Protein AF-A0A920UDK5-F1 (afdb_monomer_lite)

Structure (mmCIF, N/CA/C/O backbone):
data_AF-A0A920UDK5-F1
#
_entry.id   AF-A0A920UDK5-F1
#
loop_
_atom_site.group_PDB
_atom_site.id
_atom_site.type_symbol
_atom_site.label_atom_id
_atom_site.label_alt_id
_atom_site.label_comp_id
_atom_site.label_asym_id
_atom_site.label_entity_id
_atom_site.label_seq_id
_atom_site.pdbx_PDB_ins_code
_atom_site.Cartn_x
_atom_site.Cartn_y
_atom_site.Cartn_z
_atom_site.occupancy
_atom_site.B_iso_or_equiv
_atom_site.auth_seq_id
_atom_site.auth_comp_id
_atom_site.auth_asym_id
_atom_site.auth_atom_id
_atom_site.pdbx_PDB_model_num
ATOM 1 N N . MET A 1 1 ? 50.067 10.822 4.128 1.00 35.88 1 MET A N 1
ATOM 2 C CA . MET A 1 1 ? 49.011 10.922 5.159 1.00 35.88 1 MET A CA 1
ATOM 3 C C . MET A 1 1 ? 47.701 10.503 4.510 1.00 35.88 1 MET A C 1
ATOM 5 O O . MET A 1 1 ? 47.153 11.271 3.734 1.00 35.88 1 MET A O 1
ATOM 9 N N . ALA A 1 2 ? 47.279 9.252 4.703 1.00 43.31 2 ALA A N 1
ATOM 10 C CA . ALA A 1 2 ? 46.065 8.716 4.092 1.00 43.31 2 ALA A CA 1
ATOM 11 C C . ALA A 1 2 ? 44.875 8.974 5.025 1.00 43.31 2 ALA A C 1
ATOM 13 O O . ALA A 1 2 ? 44.845 8.451 6.135 1.00 43.31 2 ALA A O 1
ATOM 14 N N . MET A 1 3 ? 43.915 9.783 4.580 1.00 47.91 3 MET A N 1
ATOM 15 C CA . MET A 1 3 ? 42.611 9.914 5.229 1.00 47.91 3 MET A CA 1
ATOM 16 C C . MET A 1 3 ? 41.587 9.242 4.320 1.00 47.91 3 MET A C 1
ATOM 18 O O . MET A 1 3 ? 41.258 9.758 3.255 1.00 47.91 3 MET A O 1
ATOM 22 N N . GLY A 1 4 ? 41.150 8.044 4.712 1.00 55.47 4 GLY A N 1
ATOM 23 C CA . GLY A 1 4 ? 40.072 7.327 4.035 1.00 55.47 4 GLY A CA 1
ATOM 24 C C . GLY A 1 4 ? 38.716 8.000 4.281 1.00 55.47 4 GLY A C 1
ATOM 25 O O . GLY A 1 4 ? 38.544 8.691 5.289 1.00 55.47 4 GLY A O 1
ATOM 26 N N . PRO A 1 5 ? 37.721 7.802 3.404 1.00 58.88 5 PRO A N 1
ATOM 27 C CA . PRO A 1 5 ? 36.383 8.291 3.675 1.00 58.88 5 PRO A CA 1
ATOM 28 C C . PRO A 1 5 ? 35.720 7.403 4.734 1.00 58.88 5 PRO A C 1
ATOM 30 O O . PRO A 1 5 ? 35.450 6.221 4.518 1.00 58.88 5 PRO A O 1
ATOM 33 N N . PHE A 1 6 ? 35.432 7.996 5.892 1.00 49.56 6 PHE A N 1
ATOM 34 C CA . PHE A 1 6 ? 34.495 7.464 6.874 1.00 49.56 6 PHE A CA 1
ATOM 35 C C . PHE A 1 6 ? 33.107 7.377 6.229 1.00 49.56 6 PHE A C 1
ATOM 37 O O . PHE A 1 6 ? 32.334 8.336 6.253 1.00 49.56 6 PHE A O 1
ATOM 44 N N . ILE A 1 7 ? 32.763 6.217 5.669 1.00 57.72 7 ILE A N 1
ATOM 45 C CA . ILE A 1 7 ? 31.372 5.898 5.344 1.00 57.72 7 ILE A CA 1
ATOM 46 C C . ILE A 1 7 ? 30.659 5.715 6.682 1.00 57.72 7 ILE A C 1
ATOM 48 O O . ILE A 1 7 ? 30.635 4.636 7.276 1.00 57.72 7 ILE A O 1
ATOM 52 N N . LYS A 1 8 ? 30.120 6.819 7.201 1.00 53.72 8 LYS A N 1
ATOM 53 C CA . LYS A 1 8 ? 29.218 6.834 8.347 1.00 53.72 8 LYS A CA 1
ATOM 54 C C . LYS A 1 8 ? 28.101 5.848 8.014 1.00 53.72 8 LYS A C 1
ATOM 56 O O . LYS A 1 8 ? 27.335 6.087 7.085 1.00 53.72 8 LYS A O 1
ATOM 61 N N . LYS A 1 9 ? 28.065 4.712 8.715 1.00 52.25 9 LYS A N 1
ATOM 62 C CA . LYS A 1 9 ? 27.072 3.643 8.557 1.00 52.25 9 LYS A CA 1
ATOM 63 C C . LYS A 1 9 ? 25.678 4.261 8.655 1.00 52.25 9 LYS A C 1
ATOM 65 O O . LYS A 1 9 ? 25.169 4.483 9.751 1.00 52.25 9 LYS A O 1
ATOM 70 N N . MET A 1 10 ? 25.089 4.598 7.511 1.00 55.88 10 MET A N 1
ATOM 71 C CA . MET A 1 10 ? 23.719 5.072 7.434 1.00 55.88 10 MET A CA 1
ATOM 72 C C . MET A 1 10 ? 22.863 3.862 7.766 1.00 55.88 10 MET A C 1
ATOM 74 O O . MET A 1 10 ? 22.680 2.968 6.943 1.00 55.88 10 MET A O 1
ATOM 78 N N . ILE A 1 11 ? 22.417 3.777 9.017 1.00 63.25 11 ILE A N 1
ATOM 79 C CA . ILE A 1 11 ? 21.404 2.809 9.414 1.00 63.25 11 ILE A CA 1
ATOM 80 C C . ILE A 1 11 ? 20.151 3.216 8.642 1.00 63.25 11 ILE A C 1
ATOM 82 O O . ILE A 1 11 ? 19.408 4.104 9.056 1.00 63.25 11 ILE A O 1
ATOM 86 N N . LEU A 1 12 ? 19.958 2.613 7.469 1.00 66.06 12 LEU A N 1
ATOM 87 C CA . LEU A 1 12 ? 18.707 2.678 6.734 1.00 66.06 12 LEU A CA 1
ATOM 88 C C . LEU A 1 12 ? 17.654 2.041 7.638 1.00 66.06 12 LEU A C 1
ATOM 90 O O . LEU A 1 12 ? 17.570 0.818 7.753 1.00 66.06 12 LEU A O 1
ATOM 94 N N . LYS A 1 13 ? 16.890 2.873 8.348 1.00 79.75 13 LYS A N 1
ATOM 95 C CA . LYS A 1 13 ? 15.772 2.408 9.162 1.00 79.75 13 LYS A CA 1
ATOM 96 C C . LYS A 1 13 ? 14.669 1.951 8.215 1.00 79.75 13 LYS A C 1
ATOM 98 O O . LYS A 1 13 ? 13.942 2.769 7.660 1.00 79.75 13 LYS A O 1
ATOM 103 N N . ILE A 1 14 ? 14.574 0.642 8.021 1.00 81.94 14 ILE A N 1
ATOM 104 C CA . ILE A 1 14 ? 13.499 0.024 7.250 1.00 81.94 14 ILE A CA 1
ATOM 105 C C . ILE A 1 14 ? 12.264 -0.034 8.145 1.00 81.94 14 ILE A C 1
ATOM 107 O O . ILE A 1 14 ? 12.333 -0.537 9.264 1.00 81.94 14 ILE A O 1
ATOM 111 N N . ILE A 1 15 ? 11.149 0.495 7.650 1.00 89.19 15 ILE A N 1
ATOM 112 C CA . ILE A 1 15 ? 9.828 0.317 8.249 1.00 89.19 15 ILE A CA 1
ATOM 113 C C . ILE A 1 15 ? 9.024 -0.487 7.235 1.00 89.19 15 ILE A C 1
ATOM 115 O O . ILE A 1 15 ? 8.846 -0.039 6.102 1.00 89.19 15 ILE A O 1
ATOM 119 N N . ASP A 1 16 ? 8.610 -1.692 7.608 1.00 89.81 16 ASP A N 1
ATOM 120 C CA . ASP A 1 16 ? 7.820 -2.544 6.729 1.00 89.81 16 ASP A CA 1
ATOM 121 C C . ASP A 1 16 ? 6.344 -2.109 6.706 1.00 89.81 16 ASP A C 1
ATOM 123 O O . ASP A 1 16 ? 5.881 -1.310 7.527 1.00 89.81 16 ASP A O 1
ATOM 127 N N . MET A 1 17 ? 5.594 -2.647 5.745 1.00 92.44 17 MET A N 1
ATOM 128 C CA . MET A 1 17 ? 4.183 -2.316 5.553 1.00 92.44 17 MET A CA 1
ATOM 129 C C . MET A 1 17 ? 3.340 -2.572 6.808 1.00 92.44 17 MET A C 1
ATOM 131 O O . MET A 1 17 ? 2.488 -1.746 7.137 1.00 92.44 17 MET A O 1
ATOM 135 N N . HIS A 1 18 ? 3.564 -3.679 7.518 1.00 92.31 18 HIS A N 1
ATOM 136 C CA . HIS A 1 18 ? 2.782 -4.018 8.704 1.00 92.31 18 HIS A CA 1
ATOM 137 C C . HIS A 1 18 ? 3.035 -3.019 9.826 1.00 92.31 18 HIS A C 1
ATOM 139 O O . HIS A 1 18 ? 2.091 -2.620 10.507 1.00 92.31 18 HIS A O 1
ATOM 145 N N . GLU A 1 19 ? 4.274 -2.555 10.000 1.00 93.88 19 GLU A N 1
ATOM 146 C CA . GLU A 1 19 ? 4.549 -1.515 10.985 1.00 93.88 19 GLU A CA 1
ATOM 147 C C . GLU A 1 19 ? 3.932 -0.161 10.598 1.00 93.88 19 GLU A C 1
ATOM 149 O O . GLU A 1 19 ? 3.390 0.530 11.469 1.00 93.88 19 GLU A O 1
ATOM 154 N N . ILE A 1 20 ? 3.946 0.209 9.312 1.00 93.56 20 ILE A N 1
ATOM 155 C CA . ILE A 1 20 ? 3.245 1.409 8.823 1.00 93.56 20 ILE A CA 1
ATOM 156 C C . ILE A 1 20 ? 1.753 1.312 9.159 1.00 93.56 20 ILE A C 1
ATOM 158 O O . ILE A 1 20 ? 1.218 2.202 9.824 1.00 93.56 20 ILE A O 1
ATOM 162 N N . LEU A 1 21 ? 1.103 0.208 8.777 1.00 95.19 21 LEU A N 1
ATOM 163 C CA . LEU A 1 21 ? -0.314 -0.028 9.053 1.00 95.19 21 LEU A CA 1
ATOM 164 C C . LEU A 1 21 ? -0.593 0.002 10.555 1.00 95.19 21 LEU A C 1
ATOM 166 O O . LEU A 1 21 ? -1.467 0.744 10.988 1.00 95.19 21 LEU A O 1
ATOM 170 N N . ARG A 1 22 ? 0.217 -0.681 11.375 1.00 95.94 22 ARG A N 1
ATOM 171 C CA . ARG A 1 22 ? 0.070 -0.682 12.838 1.00 95.94 22 ARG A CA 1
ATOM 172 C C . ARG A 1 22 ? 0.116 0.726 13.423 1.00 95.94 22 ARG A C 1
ATOM 174 O O . ARG A 1 22 ? -0.603 1.017 14.374 1.00 95.94 22 ARG A O 1
ATOM 181 N N . ARG A 1 23 ? 0.976 1.605 12.904 1.00 95.62 23 ARG A N 1
ATOM 182 C CA . ARG A 1 23 ? 1.086 2.994 13.376 1.00 95.62 23 ARG A CA 1
ATOM 183 C C . ARG A 1 23 ? -0.114 3.841 12.957 1.00 95.62 23 ARG A C 1
ATOM 185 O O . ARG A 1 23 ? -0.567 4.646 13.767 1.00 95.62 23 ARG A O 1
ATOM 192 N N . ILE A 1 24 ? -0.635 3.651 11.746 1.00 95.25 24 ILE A N 1
ATOM 193 C CA . ILE A 1 24 ? -1.823 4.364 11.251 1.00 95.25 24 ILE A CA 1
ATOM 194 C C . ILE A 1 24 ? -3.079 3.883 11.990 1.00 95.25 24 ILE A C 1
ATOM 196 O O . ILE A 1 24 ? -3.858 4.712 12.458 1.00 95.25 24 ILE A O 1
ATOM 200 N N . SER A 1 25 ? -3.215 2.571 12.208 1.00 95.38 25 SER A N 1
ATOM 201 C CA . SER A 1 25 ? -4.331 1.950 12.935 1.00 95.38 25 SER A CA 1
ATOM 202 C C . SER A 1 25 ? -4.471 2.420 14.385 1.00 95.38 25 SER A C 1
ATOM 204 O O . SER A 1 25 ? -5.542 2.296 14.964 1.00 95.38 25 SER A O 1
ATOM 206 N N . LYS A 1 26 ? -3.420 2.999 14.986 1.00 97.19 26 LYS A N 1
ATOM 207 C CA . LYS A 1 26 ? -3.518 3.643 16.310 1.00 97.19 26 LYS A CA 1
ATOM 208 C C . LYS A 1 26 ? -4.356 4.924 16.301 1.00 97.19 26 LYS A C 1
ATOM 210 O O . LYS A 1 26 ? -4.775 5.361 17.366 1.00 97.19 26 LYS A O 1
ATOM 215 N N . LYS A 1 27 ? -4.524 5.563 15.140 1.00 95.94 27 LYS A N 1
ATOM 216 C CA . LYS A 1 27 ? -5.210 6.856 14.991 1.00 95.94 27 LYS A CA 1
ATOM 217 C C . LYS A 1 27 ? -6.444 6.787 14.095 1.00 95.94 27 LYS A C 1
ATOM 219 O O . LYS A 1 27 ? -7.359 7.576 14.290 1.00 95.94 27 LYS A O 1
ATOM 224 N N . TYR A 1 28 ? -6.472 5.871 13.129 1.00 96.19 28 TYR A N 1
ATOM 225 C CA . TYR A 1 28 ? -7.527 5.785 12.122 1.00 96.19 28 TYR A CA 1
ATOM 226 C C . TYR A 1 28 ? -7.981 4.342 11.905 1.00 96.19 28 TYR A C 1
ATOM 228 O O . TYR A 1 28 ? -7.180 3.415 11.991 1.00 96.19 28 TYR A O 1
ATOM 236 N N . SER A 1 29 ? -9.255 4.155 11.554 1.00 95.00 29 SER A N 1
ATOM 237 C CA . SER A 1 29 ? -9.738 2.877 11.020 1.00 95.00 29 SER A CA 1
ATOM 238 C C . SER A 1 29 ? -9.221 2.716 9.593 1.00 95.00 29 SER A C 1
ATOM 240 O O . SER A 1 29 ? -9.536 3.539 8.736 1.00 95.00 29 SER A O 1
ATOM 242 N N . VAL A 1 30 ? -8.395 1.698 9.353 1.00 96.75 30 VAL A N 1
ATOM 243 C CA . VAL A 1 30 ? -7.773 1.443 8.048 1.00 96.75 30 VAL A CA 1
ATOM 244 C C . VAL A 1 30 ? -8.520 0.312 7.354 1.00 96.75 30 VAL A C 1
ATOM 246 O O . VAL A 1 30 ? -8.671 -0.760 7.934 1.00 96.75 30 VAL A O 1
ATOM 249 N N . GLN A 1 31 ? -8.946 0.537 6.113 1.00 95.94 31 GLN A N 1
ATOM 250 C CA . GLN A 1 31 ? -9.601 -0.470 5.276 1.00 95.94 31 GLN A CA 1
ATOM 251 C C . GLN A 1 31 ? -8.796 -0.680 3.988 1.00 95.94 31 GLN A C 1
ATOM 253 O O . GLN A 1 31 ? -8.476 0.309 3.325 1.00 95.94 31 GLN A O 1
ATOM 258 N N . PRO A 1 32 ? -8.432 -1.920 3.617 1.00 93.88 32 PRO A N 1
ATOM 259 C CA . PRO A 1 32 ? -7.844 -2.187 2.309 1.00 93.88 32 PRO A CA 1
ATOM 260 C C . PRO A 1 32 ? -8.881 -1.934 1.209 1.00 93.88 32 PRO A C 1
ATOM 262 O O . PRO A 1 32 ? -10.066 -2.210 1.382 1.00 93.88 32 PRO A O 1
ATOM 265 N N . VAL A 1 33 ? -8.432 -1.403 0.075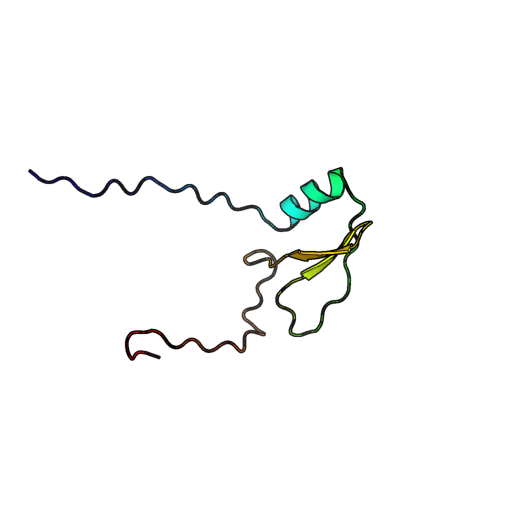 1.00 94.25 33 VAL A N 1
ATOM 266 C CA . VAL A 1 33 ? -9.285 -1.084 -1.077 1.00 94.25 33 VAL A CA 1
ATOM 267 C C . VAL A 1 33 ? -8.663 -1.688 -2.327 1.00 94.25 33 VAL A C 1
ATOM 269 O O . VAL A 1 33 ? -7.439 -1.732 -2.451 1.00 94.25 33 VAL A O 1
ATOM 272 N N . SER A 1 34 ? -9.500 -2.144 -3.261 1.00 88.88 34 SER A N 1
ATOM 273 C CA . SER A 1 34 ? -9.030 -2.614 -4.563 1.00 88.88 34 SER A CA 1
ATOM 274 C C . SER A 1 34 ? -8.207 -1.529 -5.260 1.00 88.88 34 SER A C 1
ATOM 276 O O . SER A 1 34 ? -8.603 -0.361 -5.308 1.00 88.88 34 SER A O 1
ATOM 278 N N . ALA A 1 35 ? -7.063 -1.928 -5.799 1.00 84.06 35 ALA A N 1
ATOM 279 C CA . ALA A 1 35 ? -6.249 -1.120 -6.692 1.00 84.06 35 ALA A CA 1
ATOM 280 C C . ALA A 1 35 ? -6.271 -1.758 -8.086 1.00 84.06 35 ALA A C 1
ATOM 282 O O . ALA A 1 35 ? -6.553 -2.952 -8.204 1.00 84.06 35 ALA A O 1
ATOM 283 N N . ASP A 1 36 ? -5.984 -0.969 -9.120 1.00 83.69 36 ASP A N 1
ATOM 284 C CA . ASP A 1 36 ? -5.840 -1.488 -10.481 1.00 83.69 36 ASP A CA 1
ATOM 285 C C . ASP A 1 36 ? -4.739 -2.556 -10.534 1.00 83.69 36 ASP A C 1
ATOM 287 O O . ASP A 1 36 ? -3.771 -2.490 -9.774 1.00 83.69 36 ASP A O 1
ATOM 291 N N . SER A 1 37 ? -4.865 -3.524 -11.443 1.00 74.75 37 SER A N 1
ATOM 292 C CA . SER A 1 37 ? -3.931 -4.655 -11.568 1.00 74.75 37 SER A CA 1
ATOM 293 C C . SER A 1 37 ? -2.475 -4.220 -11.778 1.00 74.75 37 SER A C 1
ATOM 295 O O . SER A 1 37 ? -1.555 -4.885 -11.306 1.00 74.75 37 SER A O 1
ATOM 297 N N . ASP A 1 38 ? -2.273 -3.076 -12.435 1.00 78.00 38 ASP A N 1
ATOM 298 C CA . ASP A 1 38 ? -0.956 -2.494 -12.717 1.00 78.00 38 ASP A CA 1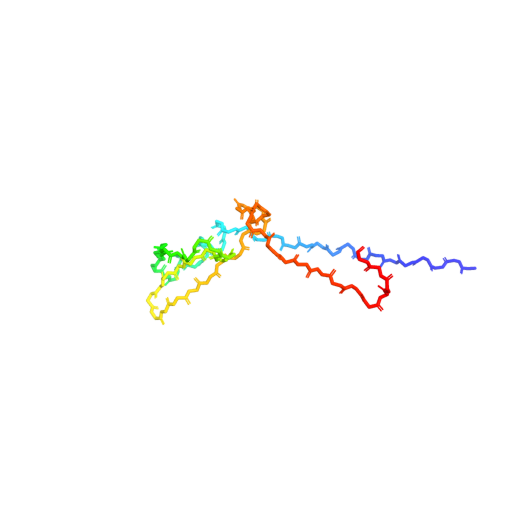
ATOM 299 C C . ASP A 1 38 ? -0.491 -1.509 -11.627 1.00 78.00 38 ASP A C 1
ATOM 301 O O . ASP A 1 38 ? 0.591 -0.917 -11.710 1.00 78.00 38 ASP A O 1
ATOM 305 N N . SER A 1 39 ? -1.297 -1.308 -10.578 1.00 82.31 39 SER A N 1
ATOM 306 C CA . SER A 1 39 ? -0.944 -0.424 -9.474 1.00 82.31 39 SER A CA 1
ATOM 307 C C . SER A 1 39 ? 0.194 -1.020 -8.657 1.00 82.31 39 SER A C 1
ATOM 309 O O . SER A 1 39 ? 0.054 -2.024 -7.964 1.00 82.31 39 SER A O 1
ATOM 311 N N . THR A 1 40 ? 1.329 -0.325 -8.659 1.00 87.88 40 THR A N 1
ATOM 312 C CA . THR A 1 40 ? 2.468 -0.653 -7.792 1.00 87.88 40 THR A CA 1
ATOM 313 C C . THR A 1 40 ? 2.142 -0.451 -6.305 1.00 87.88 40 THR A C 1
ATOM 315 O O . THR A 1 40 ? 2.720 -1.109 -5.440 1.00 87.88 40 THR A O 1
ATOM 318 N N . ALA A 1 41 ? 1.244 0.487 -5.987 1.00 90.88 41 ALA A N 1
ATOM 319 C CA . ALA A 1 41 ? 0.869 0.796 -4.614 1.00 90.88 41 ALA A CA 1
ATOM 320 C C . ALA A 1 41 ? -0.360 -0.011 -4.181 1.00 90.88 41 ALA A C 1
ATOM 322 O O . ALA A 1 41 ? -1.383 -0.023 -4.870 1.00 90.88 41 ALA A O 1
ATOM 323 N N . LEU A 1 42 ? -0.286 -0.597 -2.985 1.00 91.31 42 LEU A N 1
ATOM 324 C CA . LEU A 1 42 ? -1.450 -1.124 -2.279 1.00 91.31 42 LEU A CA 1
ATOM 325 C C . LEU A 1 42 ? -2.257 0.040 -1.718 1.00 91.31 42 LEU A C 1
ATOM 327 O O . LEU A 1 42 ? -1.695 0.920 -1.059 1.00 91.31 42 LEU A O 1
ATOM 331 N N . ARG A 1 43 ? -3.565 0.044 -1.971 1.00 94.88 43 ARG A N 1
ATOM 332 C CA . ARG A 1 43 ? -4.441 1.165 -1.641 1.00 94.88 43 ARG A CA 1
ATOM 333 C C . ARG A 1 43 ? -5.243 0.887 -0.375 1.00 94.88 43 ARG A C 1
ATOM 335 O O . ARG A 1 43 ? -5.793 -0.194 -0.187 1.00 94.88 43 ARG A O 1
ATOM 342 N N . TYR A 1 44 ? -5.326 1.899 0.477 1.00 96.19 44 TYR A N 1
ATOM 343 C CA . TYR A 1 44 ? -6.062 1.861 1.731 1.00 96.19 44 TYR A CA 1
ATOM 344 C C . TYR A 1 44 ? -6.920 3.115 1.875 1.00 96.19 44 TYR A C 1
ATOM 346 O O . TYR A 1 44 ? -6.584 4.185 1.361 1.00 96.19 44 TYR A O 1
ATOM 354 N N . TRP A 1 45 ? -8.023 2.982 2.596 1.00 96.94 45 TRP A N 1
ATOM 355 C CA . TRP A 1 45 ? -8.900 4.075 2.987 1.00 96.94 45 TRP A CA 1
ATOM 356 C C . TRP A 1 45 ? -8.846 4.288 4.498 1.00 96.94 45 TRP A C 1
ATOM 358 O O . TRP A 1 45 ? -8.745 3.333 5.272 1.00 96.94 45 TRP A O 1
ATOM 368 N N . VAL A 1 46 ? -8.928 5.553 4.902 1.00 96.38 46 VAL A N 1
ATOM 369 C CA . VAL A 1 46 ? -9.134 6.012 6.281 1.00 96.38 46 VAL A CA 1
ATOM 370 C C . VAL A 1 46 ? -10.210 7.096 6.287 1.00 96.38 46 VAL A C 1
ATOM 372 O O . VAL A 1 46 ? -10.433 7.729 5.250 1.00 96.38 46 VAL A O 1
ATOM 375 N N . PRO A 1 47 ? -10.851 7.386 7.435 1.00 95.75 47 PRO A N 1
ATOM 376 C CA . PRO A 1 47 ? -11.717 8.552 7.551 1.00 95.75 47 PRO A CA 1
ATOM 377 C C . PRO A 1 47 ? -10.989 9.816 7.068 1.00 95.75 47 PRO A C 1
ATOM 379 O O . PRO A 1 47 ? -9.998 10.231 7.665 1.00 95.75 47 PRO A O 1
ATOM 382 N N . GLY A 1 48 ? -11.461 10.395 5.961 1.00 93.75 48 GLY A N 1
ATOM 383 C CA . GLY A 1 48 ? -10.871 11.583 5.336 1.00 93.75 48 GLY A CA 1
ATOM 384 C C . GLY A 1 48 ? -10.131 11.356 4.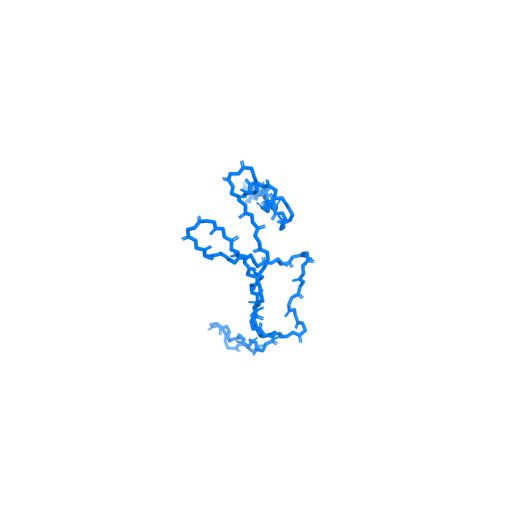014 1.00 93.75 48 GLY A C 1
ATOM 385 O O . GLY A 1 48 ? -9.809 12.342 3.357 1.00 93.75 48 GLY A O 1
ATOM 386 N N . GLY A 1 49 ? -9.892 10.114 3.568 1.00 94.88 49 GLY A N 1
ATOM 387 C CA . GLY A 1 49 ? -9.341 9.882 2.227 1.00 94.88 49 GLY A CA 1
ATOM 388 C C . GLY A 1 49 ? -8.626 8.550 2.006 1.00 94.88 49 GLY A C 1
ATOM 389 O O . GLY A 1 49 ? -8.717 7.615 2.799 1.00 94.88 49 GLY A O 1
ATOM 390 N N . PHE A 1 50 ? -7.901 8.479 0.888 1.00 95.38 50 PHE A N 1
ATOM 391 C CA . PHE A 1 50 ? -7.119 7.310 0.485 1.00 95.38 50 PHE A CA 1
ATOM 392 C C . PHE A 1 50 ? -5.623 7.568 0.625 1.00 95.38 50 PHE A C 1
ATOM 394 O O . PHE A 1 50 ? -5.149 8.680 0.396 1.00 95.38 50 PHE A O 1
ATOM 401 N N . PHE A 1 51 ? -4.873 6.513 0.919 1.00 95.19 51 PHE A N 1
ATOM 402 C CA . PHE A 1 51 ? -3.417 6.515 0.846 1.00 95.19 51 PHE A CA 1
ATOM 403 C C . PHE A 1 51 ? -2.909 5.209 0.229 1.00 95.19 51 PHE A C 1
ATOM 405 O O . PHE A 1 51 ? -3.620 4.203 0.186 1.00 95.19 51 PHE A O 1
ATOM 412 N N . GLY A 1 52 ? -1.676 5.238 -0.274 1.00 93.38 52 GLY A N 1
ATOM 413 C CA . GLY A 1 52 ? -1.010 4.081 -0.859 1.00 93.38 52 GLY A CA 1
ATOM 414 C C . GLY A 1 52 ? 0.241 3.693 -0.077 1.00 93.38 52 GLY A C 1
ATOM 415 O O . GLY A 1 52 ? 0.953 4.565 0.423 1.00 93.38 52 GLY A O 1
ATOM 416 N N . ILE A 1 53 ? 0.531 2.396 0.007 1.00 93.56 53 ILE A N 1
ATOM 417 C CA . ILE A 1 53 ? 1.826 1.879 0.465 1.00 93.56 53 ILE A CA 1
ATOM 418 C C . ILE A 1 53 ? 2.478 1.134 -0.698 1.00 93.56 53 ILE A C 1
ATOM 420 O O . ILE A 1 53 ? 1.830 0.307 -1.331 1.00 93.56 53 ILE A O 1
ATOM 424 N N . ILE A 1 54 ? 3.764 1.393 -0.953 1.00 92.12 54 ILE A N 1
ATOM 425 C CA . ILE A 1 54 ? 4.582 0.623 -1.902 1.00 92.12 54 ILE A CA 1
ATOM 426 C C . ILE A 1 54 ? 5.486 -0.331 -1.101 1.00 92.12 54 ILE A C 1
ATOM 428 O O . ILE A 1 54 ? 6.509 0.092 -0.551 1.00 92.12 54 ILE A O 1
ATOM 432 N N . PRO A 1 55 ? 5.112 -1.613 -0.968 1.00 86.75 55 PRO A N 1
ATOM 433 C CA . PRO A 1 55 ? 5.841 -2.572 -0.146 1.00 86.75 55 PRO A CA 1
ATOM 434 C C . PRO A 1 55 ? 7.028 -3.191 -0.903 1.00 86.75 55 PRO A C 1
ATOM 436 O O . PRO A 1 55 ? 6.978 -4.340 -1.325 1.00 86.75 55 PRO A O 1
ATOM 439 N N . ASN A 1 56 ? 8.151 -2.470 -0.986 1.00 81.19 56 ASN A N 1
ATOM 440 C CA . ASN A 1 56 ? 9.357 -2.919 -1.710 1.00 81.19 56 ASN A CA 1
ATOM 441 C C . ASN A 1 56 ? 9.907 -4.302 -1.297 1.00 81.19 56 ASN A C 1
ATOM 443 O O . ASN A 1 56 ? 10.627 -4.921 -2.073 1.00 81.19 56 ASN A O 1
ATOM 447 N N . LYS A 1 57 ? 9.629 -4.766 -0.071 1.00 76.69 57 LYS A N 1
ATOM 448 C CA . LYS A 1 57 ? 10.071 -6.082 0.427 1.00 76.69 57 LYS A CA 1
ATOM 449 C C . LYS A 1 57 ? 8.921 -7.047 0.711 1.00 76.69 57 LYS A C 1
ATOM 451 O O . LYS A 1 57 ? 9.058 -8.230 0.434 1.00 76.69 57 LYS A O 1
ATOM 456 N N . SER A 1 58 ? 7.818 -6.558 1.277 1.00 74.81 58 SER A N 1
ATOM 457 C CA . SER A 1 58 ? 6.718 -7.411 1.753 1.00 74.81 58 SER A CA 1
ATOM 458 C C . SER A 1 58 ? 5.768 -7.874 0.643 1.00 74.81 58 SER A C 1
ATOM 460 O O . SER A 1 58 ? 5.134 -8.907 0.809 1.00 74.81 58 SER A O 1
ATOM 462 N N . ALA A 1 59 ? 5.666 -7.140 -0.473 1.00 72.69 59 ALA A N 1
ATOM 463 C CA . ALA A 1 59 ? 4.929 -7.570 -1.663 1.00 72.69 59 ALA A CA 1
ATOM 464 C C . ALA A 1 59 ? 5.608 -6.996 -2.926 1.00 72.69 59 ALA A C 1
ATOM 466 O O . ALA A 1 59 ? 5.279 -5.892 -3.367 1.00 72.69 59 ALA A O 1
ATOM 467 N N . PRO A 1 60 ? 6.620 -7.696 -3.471 1.00 74.25 60 PRO A N 1
ATOM 468 C CA . PRO A 1 60 ? 7.380 -7.213 -4.617 1.00 74.25 60 PRO A CA 1
ATOM 469 C C . PRO A 1 60 ? 6.528 -7.180 -5.895 1.00 74.25 60 PRO A C 1
ATOM 471 O O . PRO A 1 60 ? 5.740 -8.082 -6.152 1.00 74.25 60 PRO A O 1
ATOM 474 N N . PHE A 1 61 ? 6.747 -6.161 -6.725 1.00 77.31 61 PHE A N 1
ATOM 475 C CA . PHE A 1 61 ? 6.000 -5.884 -7.965 1.00 77.31 61 PHE A CA 1
ATOM 476 C C . PHE A 1 61 ? 6.834 -6.137 -9.235 1.00 77.31 61 PHE A C 1
ATOM 478 O O . PHE A 1 61 ? 6.530 -5.635 -10.313 1.00 77.31 61 PHE A O 1
ATOM 485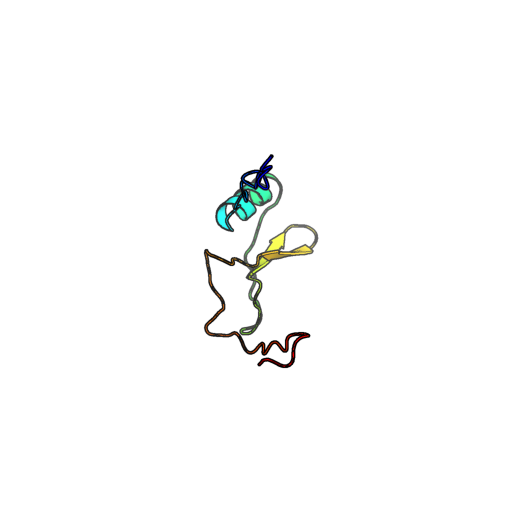 N N . PHE A 1 62 ? 7.931 -6.892 -9.121 1.00 72.19 62 PHE A N 1
ATOM 486 C CA . PHE A 1 62 ? 8.837 -7.131 -10.249 1.00 72.19 62 PHE A CA 1
ATOM 487 C C . PHE A 1 62 ? 8.178 -7.917 -11.390 1.00 72.19 62 PHE A C 1
ATOM 489 O O . PHE A 1 62 ? 8.516 -7.681 -12.544 1.00 72.19 62 PHE A O 1
ATOM 496 N N . SER A 1 63 ? 7.218 -8.799 -11.093 1.00 74.69 63 SER A N 1
ATOM 497 C CA . SER A 1 63 ? 6.500 -9.595 -12.100 1.00 74.69 63 SER A CA 1
ATOM 498 C C . SER A 1 63 ? 5.570 -8.773 -12.997 1.00 74.69 63 SER A C 1
ATOM 500 O O . SER A 1 63 ? 5.224 -9.237 -14.078 1.00 74.69 63 SER A O 1
ATOM 502 N N . THR A 1 64 ? 5.181 -7.567 -12.576 1.00 77.50 64 THR A N 1
ATOM 503 C CA . THR A 1 64 ? 4.306 -6.652 -13.331 1.00 77.50 64 THR A CA 1
ATOM 504 C C . THR A 1 64 ? 5.037 -5.385 -13.789 1.00 77.50 64 THR A C 1
ATOM 506 O O . THR A 1 64 ? 4.424 -4.446 -14.292 1.00 77.50 64 THR A O 1
ATOM 509 N N . CYS A 1 65 ? 6.365 -5.322 -13.630 1.00 79.31 65 CYS A N 1
ATOM 510 C CA . CYS A 1 65 ? 7.143 -4.136 -13.970 1.00 79.31 65 CYS A CA 1
ATOM 511 C C . CYS A 1 65 ? 7.381 -4.028 -15.485 1.00 79.31 65 CYS A C 1
ATOM 513 O O . CYS A 1 65 ? 8.152 -4.792 -16.055 1.00 79.31 65 CYS A O 1
ATOM 515 N N . SER A 1 66 ? 6.799 -3.005 -16.112 1.00 83.06 66 SER A N 1
ATOM 516 C CA . SER A 1 66 ? 6.995 -2.653 -17.529 1.00 83.06 66 SER A CA 1
ATOM 517 C C . SER A 1 66 ? 7.958 -1.471 -17.750 1.00 83.06 66 SER A C 1
ATOM 519 O O . SER A 1 66 ? 8.084 -0.957 -18.860 1.00 83.06 66 SER A O 1
ATOM 521 N N . ARG A 1 67 ? 8.643 -1.003 -16.694 1.00 85.94 67 ARG A N 1
ATOM 522 C CA . ARG A 1 67 ? 9.490 0.200 -16.735 1.00 85.94 67 ARG A CA 1
ATOM 523 C C . ARG A 1 67 ? 10.877 -0.097 -17.315 1.00 85.94 67 ARG A C 1
ATOM 525 O O . ARG A 1 67 ? 11.682 -0.759 -16.667 1.00 85.94 67 ARG A O 1
ATOM 532 N N . LEU A 1 68 ? 11.180 0.497 -18.466 1.00 86.81 68 LEU A N 1
ATOM 533 C CA . LEU A 1 68 ? 12.534 0.592 -19.019 1.00 86.81 68 LEU A CA 1
ATOM 534 C C . LEU A 1 68 ? 13.213 1.870 -18.497 1.00 86.81 68 LEU A C 1
ATOM 536 O O . LEU A 1 68 ? 12.557 2.902 -18.334 1.00 86.81 68 LEU A O 1
ATOM 54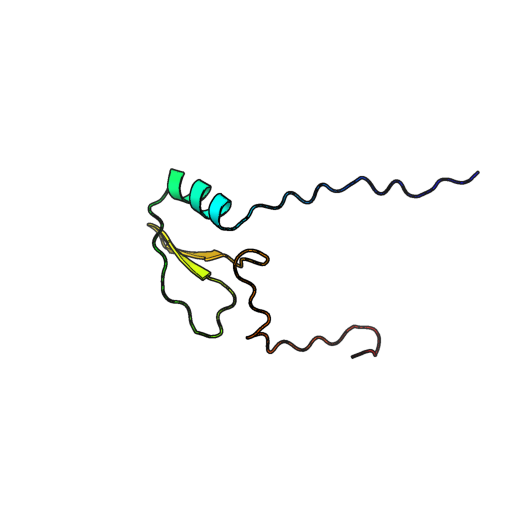0 N N . ARG A 1 69 ? 14.512 1.808 -18.194 1.00 86.44 69 ARG A N 1
ATOM 541 C CA . ARG A 1 69 ? 15.305 2.961 -17.749 1.00 86.44 69 ARG A CA 1
ATOM 542 C C . ARG A 1 69 ? 16.473 3.174 -1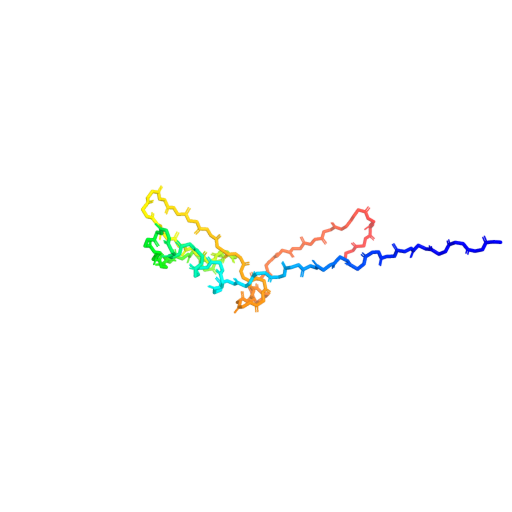8.707 1.00 86.44 69 ARG A C 1
ATOM 544 O O . ARG A 1 69 ? 17.267 2.266 -18.876 1.00 86.44 69 ARG A O 1
ATOM 551 N N . LEU A 1 70 ? 16.592 4.376 -19.265 1.00 88.50 70 LEU A N 1
ATOM 552 C CA . LEU A 1 70 ? 17.801 4.837 -19.949 1.00 88.50 70 LEU A CA 1
ATOM 553 C C . LEU A 1 70 ? 18.644 5.644 -18.959 1.00 88.50 70 LEU A C 1
ATOM 555 O O . LEU A 1 70 ? 18.102 6.475 -18.219 1.00 88.50 70 LEU A O 1
ATOM 559 N N . THR A 1 71 ? 19.946 5.380 -18.899 1.00 86.88 71 THR A N 1
ATOM 560 C CA . THR A 1 71 ? 20.878 6.171 -18.086 1.00 86.88 71 THR A CA 1
ATOM 561 C C . THR A 1 71 ? 21.513 7.293 -18.901 1.00 86.88 71 THR A C 1
ATOM 563 O O . THR A 1 71 ? 21.484 7.277 -20.124 1.00 86.88 71 THR A O 1
ATOM 566 N N . SER A 1 72 ? 22.044 8.309 -18.215 1.00 85.19 72 SER A N 1
ATOM 567 C CA . SER A 1 72 ? 22.664 9.480 -18.854 1.00 85.19 72 SER A CA 1
ATOM 568 C C . SER A 1 72 ? 23.989 9.174 -19.552 1.00 85.19 72 SER A C 1
ATOM 570 O O . SER A 1 72 ? 24.410 9.947 -20.402 1.00 85.19 72 SER A O 1
ATOM 572 N N . GLU A 1 73 ? 24.639 8.072 -19.187 1.00 77.88 73 GLU A N 1
ATOM 573 C CA . GLU A 1 73 ? 25.693 7.472 -19.999 1.00 77.88 73 GLU A CA 1
ATOM 574 C C . GLU A 1 73 ? 25.010 6.487 -20.945 1.00 77.88 73 GLU A C 1
ATOM 576 O O . GLU A 1 73 ? 24.163 5.728 -20.461 1.00 77.88 73 GLU A O 1
ATOM 581 N N . ASP A 1 74 ? 25.342 6.538 -22.244 1.00 60.72 74 ASP A N 1
ATOM 582 C CA . ASP A 1 74 ? 24.809 5.722 -23.356 1.00 60.72 74 ASP A CA 1
ATOM 583 C C . ASP A 1 74 ? 24.974 4.206 -23.121 1.00 60.72 74 ASP A C 1
ATOM 585 O O . ASP A 1 74 ? 25.699 3.488 -23.807 1.00 60.72 74 ASP A O 1
ATOM 589 N N . SER A 1 75 ? 24.289 3.705 -22.107 1.00 61.75 75 SER A N 1
ATOM 590 C CA . SER A 1 75 ? 24.198 2.314 -21.715 1.00 61.75 75 SER A CA 1
ATOM 591 C C . SER A 1 75 ? 22.735 2.034 -21.391 1.00 61.75 75 SER A C 1
ATOM 593 O O . SER A 1 75 ? 22.093 2.740 -20.608 1.00 61.75 75 SER A O 1
ATOM 595 N N . LEU A 1 76 ? 22.197 1.051 -22.109 1.00 54.97 76 LEU A N 1
ATOM 596 C CA . LEU A 1 76 ? 20.915 0.407 -21.840 1.00 54.97 76 LEU A CA 1
ATOM 597 C C . LEU A 1 76 ? 21.076 -0.595 -20.695 1.00 54.97 76 LEU A C 1
ATOM 599 O O . LEU A 1 76 ? 22.127 -1.276 -20.665 1.00 54.97 76 LEU A O 1
#

Secondary structure (DSSP, 8-state):
----------------HHHHHHHHHTTS--EEE---TT-SSEEEEETTEEEEE--TTTS--GGG-------SSS--

pLDDT: mean 81.59, std 15.46, range [35.88, 97.19]

Radius of gyration: 18.77 Å; chains: 1; bounding box: 61×21×40 Å

Sequence (76 aa):
MAMGPFIKKMILKIIDMHEILRRISKKYSVQPVSADSDSTALRYWVPGGFFGIIPNKSAPFFSTCSRLRLTSEDSL

Foldseek 3Di:
DDDDDPPPPPPPPDDAPVNVVVVVVVPWDKDFDDDPPLDQWGWIDTVPGIDTDRGVPPDNPPVNDPDDDDDPPRDD